Protein AF-A0A7V9JF10-F1 (afdb_monomer_lite)

Sequence (94 aa):
STLYLAQLGQAYALAGKIEQARQVLHQLEQLSQERYVSPYHLAYVYTGLGEQDRAMDCLERAYDERAGSLYGIKGSFLFTPLRPHPGSRRCSGR

Secondary structure (DSSP, 8-state):
-HHHHHHHHHHHHHTT-HHHHHHHHHHHHHHHHHS---HHHHHHHHHHTT-HHHHHHHHHHHHHHHHHHHHHHHHSS-----PPP---------

pLDDT: mean 72.83, std 18.49, range [38.38, 92.56]

Radius of gyration: 22.16 Å; chains: 1; bounding box: 35×21×80 Å

Foldseek 3Di:
DLLVLLVVLLVCLLVVVLVSNVVSLVVLVVVVVVDPDQLQSNLSNCVSNVVNVSSVVSVVVSVVVVVVVVVVVVVPDDDDPPPDDDDPDDDDDD

Structure (mmCIF, N/CA/C/O backbone):
data_AF-A0A7V9JF10-F1
#
_entry.id   AF-A0A7V9JF10-F1
#
loop_
_atom_site.group_PDB
_atom_site.id
_atom_site.type_symbol
_atom_site.label_atom_id
_atom_site.label_alt_id
_atom_site.label_comp_id
_atom_site.label_asym_id
_atom_site.label_entity_id
_atom_site.label_seq_id
_atom_site.pdbx_PDB_ins_code
_atom_site.Cartn_x
_atom_site.Cartn_y
_atom_site.Cartn_z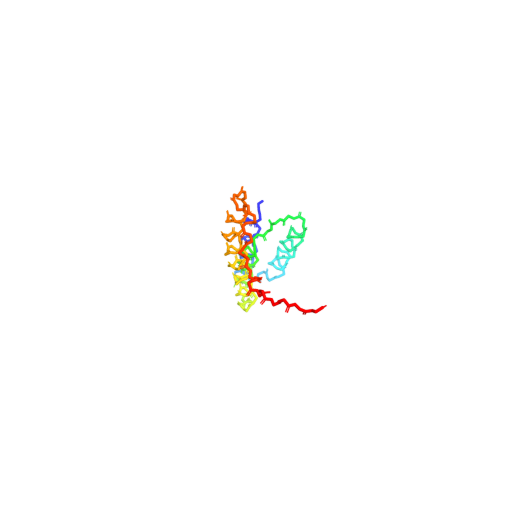
_atom_site.occupancy
_atom_site.B_iso_or_equiv
_atom_site.auth_seq_id
_atom_site.auth_comp_id
_atom_site.auth_asym_id
_atom_site.auth_atom_id
_atom_site.pdbx_PDB_model_num
ATOM 1 N N . SER A 1 1 ? 13.935 3.059 5.425 1.00 65.50 1 SER A N 1
ATOM 2 C CA . SER A 1 1 ? 13.688 1.939 4.494 1.00 65.50 1 SER A CA 1
ATOM 3 C C . SER A 1 1 ? 12.216 1.894 4.131 1.00 65.50 1 SER A C 1
ATOM 5 O O . SER A 1 1 ? 11.391 1.934 5.032 1.00 65.50 1 SER A O 1
ATOM 7 N N . THR A 1 2 ? 11.870 1.842 2.845 1.00 76.94 2 THR A N 1
ATOM 8 C CA . THR A 1 2 ? 10.475 1.849 2.343 1.00 76.94 2 THR A CA 1
ATOM 9 C C . THR A 1 2 ? 9.651 0.651 2.817 1.00 76.94 2 THR A C 1
ATOM 11 O O . THR A 1 2 ? 8.462 0.785 3.074 1.00 76.94 2 THR A O 1
ATOM 14 N N . LEU A 1 3 ? 10.309 -0.482 3.056 1.00 78.88 3 LEU A N 1
ATOM 15 C CA . LEU A 1 3 ? 9.706 -1.692 3.620 1.00 78.88 3 LEU A CA 1
ATOM 16 C C . LEU A 1 3 ? 9.174 -1.478 5.055 1.00 78.88 3 LEU A C 1
ATOM 18 O O . LEU A 1 3 ? 8.085 -1.934 5.383 1.00 78.88 3 LEU A O 1
ATOM 22 N N . TYR A 1 4 ? 9.893 -0.708 5.882 1.00 84.31 4 TYR A N 1
ATOM 23 C CA . TYR A 1 4 ? 9.463 -0.366 7.247 1.00 84.31 4 TYR A CA 1
ATOM 24 C C . TYR A 1 4 ? 8.227 0.543 7.248 1.00 84.31 4 TYR A C 1
ATOM 26 O O . TYR A 1 4 ? 7.309 0.338 8.034 1.00 84.31 4 TYR A O 1
ATOM 34 N N . LEU A 1 5 ? 8.175 1.517 6.330 1.00 85.62 5 LEU A N 1
ATOM 35 C CA . LEU A 1 5 ? 6.992 2.362 6.143 1.00 85.62 5 LEU A CA 1
ATOM 36 C C . LEU A 1 5 ? 5.787 1.520 5.711 1.00 85.62 5 LEU A C 1
ATOM 38 O O . LEU A 1 5 ? 4.726 1.651 6.303 1.00 85.62 5 LEU A O 1
ATOM 42 N N . ALA A 1 6 ? 5.953 0.594 4.765 1.00 85.31 6 ALA A N 1
ATOM 43 C CA . ALA A 1 6 ? 4.868 -0.295 4.346 1.00 85.31 6 ALA A CA 1
ATOM 44 C C . ALA A 1 6 ? 4.317 -1.151 5.500 1.00 85.31 6 ALA A C 1
ATOM 46 O O . ALA A 1 6 ? 3.104 -1.234 5.686 1.00 85.31 6 ALA A O 1
ATOM 47 N N . GLN A 1 7 ? 5.197 -1.735 6.321 1.00 85.75 7 GLN A N 1
ATOM 48 C CA . GLN A 1 7 ? 4.793 -2.500 7.507 1.00 85.75 7 GLN A CA 1
ATOM 49 C C . GLN A 1 7 ? 4.065 -1.630 8.536 1.00 85.75 7 GLN A C 1
ATOM 51 O O . GLN A 1 7 ? 3.067 -2.059 9.113 1.00 85.75 7 GLN A O 1
ATOM 56 N N . LEU A 1 8 ? 4.527 -0.394 8.741 1.00 89.19 8 LEU A N 1
ATOM 57 C CA . LEU A 1 8 ? 3.880 0.559 9.636 1.00 89.19 8 LEU A CA 1
ATOM 58 C C . LEU A 1 8 ? 2.480 0.947 9.128 1.00 89.19 8 LEU A C 1
ATOM 60 O O . LEU A 1 8 ? 1.526 0.953 9.902 1.00 89.19 8 LEU A O 1
ATOM 64 N N . GLY A 1 9 ? 2.340 1.210 7.827 1.00 88.94 9 GLY A N 1
ATOM 65 C CA . GLY A 1 9 ? 1.056 1.509 7.189 1.00 88.94 9 GLY A CA 1
ATOM 66 C C . GLY A 1 9 ? 0.073 0.346 7.299 1.00 88.94 9 GLY A C 1
ATOM 67 O O . GLY A 1 9 ? -1.084 0.554 7.660 1.00 88.94 9 GLY A O 1
ATOM 68 N N . GLN A 1 10 ? 0.545 -0.886 7.086 1.00 85.94 10 GLN A N 1
ATOM 69 C CA . GLN A 1 10 ? -0.257 -2.091 7.292 1.00 85.94 10 GLN A CA 1
ATOM 70 C C . GLN A 1 10 ? -0.695 -2.231 8.756 1.00 85.94 10 GLN A C 1
ATOM 72 O O . GLN A 1 10 ? -1.867 -2.484 9.019 1.00 85.94 10 GLN A O 1
ATOM 77 N N . ALA A 1 11 ? 0.214 -2.034 9.715 1.00 90.31 11 ALA A N 1
ATOM 78 C CA . ALA A 1 11 ? -0.107 -2.112 11.137 1.00 90.31 11 ALA A CA 1
ATOM 79 C C . ALA A 1 11 ? -1.148 -1.059 11.552 1.00 90.31 11 ALA A C 1
ATOM 81 O O . ALA A 1 11 ? -2.068 -1.375 12.306 1.00 90.31 11 ALA A O 1
ATOM 82 N N . TYR A 1 12 ? -1.054 0.170 11.032 1.00 91.81 12 TYR A N 1
ATOM 83 C CA . TYR A 1 12 ? -2.071 1.198 11.264 1.00 91.81 12 TYR A CA 1
ATOM 84 C C . TYR A 1 12 ? -3.423 0.822 10.674 1.00 91.81 12 TYR A C 1
ATOM 86 O O . TYR A 1 12 ? -4.443 1.004 11.338 1.00 91.81 12 TYR A O 1
ATOM 94 N N . ALA A 1 13 ? -3.436 0.262 9.469 1.00 88.44 13 ALA A N 1
ATOM 95 C CA . ALA A 1 13 ? -4.669 -0.143 8.819 1.00 88.44 13 ALA A CA 1
ATOM 96 C C . ALA A 1 13 ? -5.349 -1.305 9.569 1.00 88.44 13 ALA A C 1
ATOM 98 O O . ALA A 1 13 ? -6.538 -1.226 9.871 1.00 88.44 13 ALA A O 1
ATOM 99 N N . LEU A 1 14 ? -4.573 -2.306 10.005 1.00 87.44 14 LEU A N 1
ATOM 100 C CA . LEU A 1 14 ? -5.046 -3.403 10.860 1.00 87.44 14 LEU A CA 1
ATOM 101 C C . LEU A 1 14 ? -5.540 -2.919 12.231 1.00 87.44 14 LEU A C 1
ATOM 103 O O . LEU A 1 14 ? -6.475 -3.486 12.787 1.00 87.44 14 LEU A O 1
ATOM 107 N N . ALA A 1 15 ? -4.943 -1.855 12.769 1.00 90.81 15 ALA A N 1
ATOM 108 C CA . ALA A 1 15 ? -5.378 -1.220 14.011 1.00 90.81 15 ALA A CA 1
ATOM 109 C C . ALA A 1 15 ? -6.614 -0.309 13.840 1.00 90.81 15 ALA A C 1
ATOM 111 O O . ALA A 1 15 ? -6.984 0.389 14.784 1.00 90.81 15 ALA A O 1
ATOM 112 N N . GLY A 1 16 ? -7.224 -0.258 12.647 1.00 89.69 16 GLY A N 1
ATOM 113 C CA . GLY A 1 16 ? -8.367 0.609 12.338 1.00 89.69 16 GLY A CA 1
ATOM 114 C C . GLY A 1 16 ? -8.013 2.096 12.222 1.00 89.69 16 GLY A C 1
ATOM 115 O O . GLY A 1 16 ? -8.898 2.944 12.121 1.00 89.69 16 GLY A O 1
ATOM 116 N N . LYS A 1 17 ? -6.722 2.443 12.219 1.00 92.25 17 LYS A N 1
ATOM 117 C CA . LYS A 1 17 ? -6.224 3.821 12.121 1.00 92.25 17 LYS A CA 1
ATOM 118 C C . LYS A 1 17 ? -6.046 4.218 10.657 1.00 92.25 17 LYS A C 1
ATOM 120 O O . LYS A 1 17 ? -4.935 4.437 10.174 1.00 92.25 17 LYS A O 1
ATOM 125 N N . ILE A 1 18 ? -7.174 4.306 9.957 1.00 90.12 18 ILE A N 1
ATOM 126 C CA . ILE A 1 18 ? -7.253 4.523 8.505 1.00 90.12 18 ILE A CA 1
ATOM 127 C C . ILE A 1 18 ? -6.522 5.799 8.064 1.00 90.12 18 ILE A C 1
ATOM 129 O O . ILE A 1 18 ? -5.796 5.778 7.073 1.00 90.12 18 ILE A O 1
ATOM 133 N N . GLU A 1 19 ? -6.649 6.896 8.816 1.00 90.94 19 GLU A N 1
ATOM 134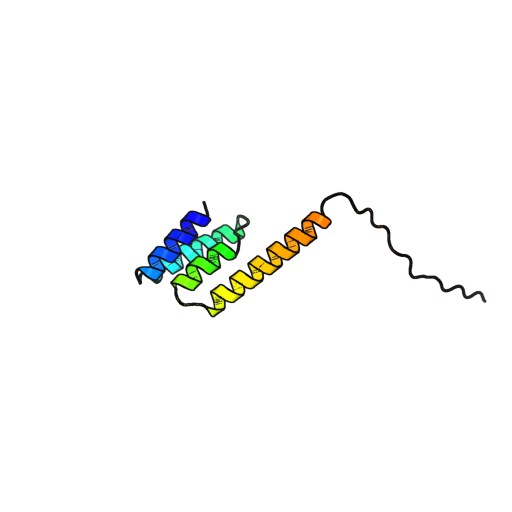 C CA . GLU A 1 19 ? -5.970 8.156 8.479 1.00 90.94 19 GLU A CA 1
ATOM 135 C C . GLU A 1 19 ? -4.443 8.035 8.528 1.00 90.94 19 GLU A C 1
ATOM 137 O O . GLU A 1 19 ? -3.753 8.494 7.620 1.00 90.94 19 GLU A O 1
ATOM 142 N N . GLN A 1 20 ? -3.907 7.352 9.543 1.00 90.69 20 GLN A N 1
ATOM 143 C CA . GLN A 1 20 ? -2.462 7.150 9.679 1.00 90.69 20 GLN A CA 1
ATOM 144 C C . GLN A 1 20 ? -1.925 6.216 8.593 1.00 90.69 20 GLN A C 1
ATOM 146 O O . GLN A 1 20 ? -0.865 6.468 8.024 1.00 90.69 20 GLN A O 1
ATOM 151 N N . ALA A 1 21 ? -2.680 5.171 8.250 1.00 90.56 21 ALA A N 1
ATOM 152 C CA . ALA A 1 21 ? -2.348 4.303 7.128 1.00 90.56 21 ALA A CA 1
ATOM 153 C C . ALA A 1 21 ? -2.325 5.072 5.794 1.00 90.56 21 ALA A C 1
ATOM 155 O O . ALA A 1 21 ? -1.394 4.897 5.010 1.00 90.56 21 ALA A O 1
ATOM 156 N N . ARG A 1 22 ? -3.278 5.987 5.564 1.00 90.25 22 ARG A N 1
ATOM 157 C CA . ARG A 1 22 ? -3.286 6.862 4.378 1.00 90.25 22 ARG A CA 1
ATOM 158 C C . ARG A 1 22 ? -2.136 7.867 4.359 1.00 90.25 22 ARG A C 1
ATOM 160 O O . ARG A 1 22 ? -1.581 8.104 3.292 1.00 90.25 22 ARG A O 1
ATOM 167 N N . GLN A 1 23 ? -1.734 8.419 5.504 1.00 92.56 23 GLN A N 1
ATOM 168 C CA . GLN A 1 23 ? -0.545 9.279 5.574 1.00 92.56 23 GLN A CA 1
ATOM 169 C C . GLN A 1 23 ? 0.724 8.525 5.172 1.00 92.56 23 GLN A C 1
ATOM 171 O O . GLN A 1 23 ? 1.524 9.032 4.388 1.00 92.56 23 GLN A O 1
ATOM 176 N N . VAL A 1 24 ? 0.888 7.299 5.670 1.00 91.00 24 VAL A N 1
ATOM 177 C CA . VAL A 1 24 ? 2.017 6.442 5.293 1.00 91.00 24 VAL A CA 1
ATOM 178 C C . VAL A 1 24 ? 1.975 6.102 3.804 1.00 91.00 24 VAL A C 1
ATOM 180 O O . VAL A 1 24 ? 3.014 6.099 3.145 1.00 91.00 24 VAL A O 1
ATOM 183 N N . LEU A 1 25 ? 0.782 5.857 3.259 1.00 88.19 25 LEU A N 1
ATOM 184 C CA . LEU A 1 25 ? 0.593 5.610 1.835 1.00 88.19 25 LEU A CA 1
ATOM 185 C C . LEU A 1 25 ? 1.027 6.821 1.001 1.00 88.19 25 LEU A C 1
ATOM 187 O O . LEU A 1 25 ? 1.836 6.668 0.091 1.00 88.19 25 LEU A O 1
ATOM 191 N N . HIS A 1 26 ? 0.604 8.025 1.388 1.00 89.31 26 HIS A N 1
ATOM 192 C CA . HIS A 1 26 ? 1.022 9.259 0.728 1.00 89.31 26 HIS A CA 1
ATOM 193 C C . HIS A 1 26 ? 2.542 9.459 0.788 1.00 89.31 26 HIS A C 1
ATOM 195 O O . HIS A 1 26 ? 3.164 9.799 -0.215 1.00 89.31 26 HIS A O 1
ATOM 201 N N . GLN A 1 27 ? 3.177 9.177 1.933 1.00 89.38 27 GLN A N 1
ATOM 202 C CA . GLN A 1 27 ? 4.639 9.217 2.034 1.00 89.38 27 GLN A CA 1
ATOM 203 C C . GLN A 1 27 ? 5.315 8.215 1.092 1.00 89.38 27 GLN A C 1
ATOM 205 O O . GLN A 1 27 ? 6.338 8.540 0.494 1.00 89.38 27 GLN A O 1
ATOM 210 N N . LEU A 1 28 ? 4.774 7.002 0.950 1.00 86.25 28 LEU A N 1
ATOM 211 C CA . LEU A 1 28 ? 5.303 6.006 0.015 1.00 86.25 28 LEU A CA 1
ATOM 212 C C . LEU A 1 28 ? 5.144 6.452 -1.444 1.00 86.25 28 LEU A C 1
ATOM 214 O O . LEU A 1 28 ? 6.067 6.244 -2.229 1.00 86.25 28 LEU A O 1
ATOM 218 N N . GLU A 1 29 ? 4.033 7.099 -1.796 1.00 84.81 29 GLU A N 1
ATOM 219 C CA . GLU A 1 29 ? 3.817 7.673 -3.129 1.00 84.81 29 GLU A CA 1
ATOM 220 C C . GLU A 1 29 ? 4.779 8.829 -3.423 1.00 84.81 29 GLU A C 1
ATOM 222 O O . GLU A 1 29 ? 5.387 8.859 -4.492 1.00 84.81 29 GLU A O 1
ATOM 227 N N . GLN A 1 30 ? 4.985 9.746 -2.472 1.00 88.06 30 GLN A N 1
ATOM 228 C CA . GLN A 1 30 ? 5.963 10.829 -2.626 1.00 88.06 30 GLN A CA 1
ATOM 229 C C . GLN A 1 30 ? 7.380 10.278 -2.785 1.00 88.06 30 GLN A C 1
ATOM 231 O O . GLN A 1 30 ? 8.110 10.675 -3.693 1.00 88.06 30 GLN A O 1
ATOM 236 N N . LEU A 1 31 ? 7.748 9.294 -1.960 1.00 84.69 31 LEU A N 1
ATOM 237 C CA . LEU A 1 31 ? 9.030 8.612 -2.096 1.00 84.69 31 LEU A CA 1
ATOM 238 C C . LEU A 1 31 ? 9.149 7.910 -3.449 1.00 84.69 31 LEU A C 1
ATOM 240 O O . LEU A 1 31 ? 10.241 7.907 -4.001 1.00 84.69 31 LEU A O 1
ATOM 244 N N . SER A 1 32 ? 8.062 7.367 -4.004 1.00 80.44 32 SER A N 1
ATOM 245 C CA . SER A 1 32 ? 8.055 6.758 -5.340 1.00 80.44 32 SER A CA 1
ATOM 246 C C . SER A 1 32 ? 8.364 7.746 -6.466 1.00 80.44 32 SER A C 1
ATOM 248 O O . SER A 1 32 ? 8.784 7.309 -7.536 1.00 80.44 32 SER A O 1
ATOM 250 N N . GLN A 1 33 ? 8.156 9.050 -6.257 1.00 79.69 33 GLN A N 1
ATOM 251 C CA . GLN A 1 33 ? 8.542 10.077 -7.229 1.00 79.69 33 GLN A CA 1
ATOM 252 C C . GLN A 1 33 ? 10.028 10.436 -7.135 1.00 79.69 33 GLN A C 1
ATOM 254 O O . GLN A 1 33 ? 10.652 10.739 -8.148 1.00 79.69 33 GLN A O 1
ATOM 259 N N . GLU A 1 34 ? 10.608 10.390 -5.935 1.00 80.31 34 GLU A N 1
ATOM 260 C CA . GLU A 1 34 ? 12.022 10.718 -5.717 1.00 80.31 34 GLU A CA 1
ATOM 261 C C . GLU A 1 34 ? 12.964 9.528 -5.942 1.00 80.31 34 GLU A C 1
ATOM 263 O O . GLU A 1 34 ? 14.119 9.696 -6.331 1.00 80.31 34 GLU A O 1
ATOM 268 N N . ARG A 1 35 ? 12.503 8.310 -5.650 1.00 77.69 35 ARG A N 1
ATOM 269 C CA . ARG A 1 35 ? 13.285 7.076 -5.748 1.00 77.69 35 ARG A CA 1
ATOM 270 C C . ARG A 1 35 ? 12.396 5.916 -6.165 1.00 77.69 35 ARG A C 1
ATOM 272 O O . ARG A 1 35 ? 11.209 5.896 -5.869 1.00 77.69 35 ARG A O 1
ATOM 279 N N . TYR A 1 36 ? 12.988 4.896 -6.776 1.00 72.88 36 TYR A N 1
ATOM 280 C CA . TYR A 1 36 ? 12.245 3.679 -7.081 1.00 72.88 36 TYR A CA 1
ATOM 281 C C . TYR A 1 36 ? 11.718 3.037 -5.788 1.00 72.88 36 TYR A C 1
ATOM 283 O O . TYR A 1 36 ? 12.490 2.623 -4.914 1.00 72.88 36 TYR A O 1
ATOM 291 N N . VAL A 1 37 ? 10.394 2.962 -5.663 1.00 75.62 37 VAL A N 1
ATOM 292 C CA . VAL A 1 37 ? 9.700 2.244 -4.595 1.00 75.62 37 VAL A CA 1
ATOM 293 C C . VAL A 1 37 ? 8.914 1.130 -5.252 1.00 75.62 37 VAL A C 1
ATOM 295 O O . VAL A 1 37 ? 8.062 1.385 -6.093 1.00 75.62 37 VAL A O 1
ATOM 298 N N . SER A 1 38 ? 9.202 -0.113 -4.863 1.00 77.75 38 SER A N 1
ATOM 299 C CA . SER A 1 38 ? 8.469 -1.250 -5.412 1.00 77.75 38 SER A CA 1
ATOM 300 C C . SER A 1 38 ? 6.965 -1.081 -5.140 1.00 77.75 38 SER A C 1
ATOM 302 O O . SER A 1 38 ? 6.600 -0.886 -3.972 1.00 77.75 38 SER A O 1
ATOM 304 N N . PRO A 1 39 ? 6.092 -1.215 -6.157 1.00 79.44 39 PRO A N 1
ATOM 305 C CA . PRO A 1 39 ? 4.641 -1.099 -5.981 1.00 79.44 39 PRO A CA 1
ATOM 306 C C . PRO A 1 39 ? 4.086 -2.149 -5.003 1.00 79.44 39 PRO A C 1
ATOM 308 O O . PRO A 1 39 ? 3.039 -1.958 -4.390 1.00 79.44 39 PRO A O 1
ATOM 311 N N . TYR A 1 40 ? 4.854 -3.216 -4.759 1.00 81.12 40 TYR A N 1
ATOM 312 C CA . TYR A 1 40 ? 4.603 -4.214 -3.722 1.00 81.12 40 TYR A CA 1
ATOM 313 C C . TYR A 1 40 ? 4.448 -3.609 -2.313 1.00 81.12 40 TYR A C 1
ATOM 315 O O . TYR A 1 40 ? 3.642 -4.079 -1.511 1.00 81.12 40 TYR A O 1
ATOM 323 N N . HIS A 1 41 ? 5.190 -2.543 -2.000 1.00 83.38 41 HIS A N 1
ATOM 324 C CA . HIS A 1 41 ? 5.083 -1.852 -0.714 1.00 83.38 41 HIS A CA 1
ATOM 325 C C . HIS A 1 41 ? 3.762 -1.087 -0.567 1.00 83.38 41 HIS A C 1
ATOM 327 O O . HIS A 1 41 ? 3.207 -1.044 0.528 1.00 83.38 41 HIS A O 1
ATOM 333 N N . LEU A 1 42 ? 3.246 -0.515 -1.660 1.00 83.50 42 LEU A N 1
ATOM 334 C CA . LEU A 1 42 ? 1.947 0.164 -1.682 1.00 83.50 42 LEU A CA 1
ATOM 335 C C . LEU A 1 42 ? 0.810 -0.851 -1.541 1.00 83.50 42 LEU A C 1
ATOM 337 O O . LEU A 1 42 ? -0.094 -0.645 -0.731 1.00 83.50 42 LEU A O 1
ATOM 341 N N . ALA A 1 43 ? 0.909 -1.984 -2.247 1.00 86.19 43 ALA A N 1
ATOM 342 C CA . ALA A 1 43 ? -0.057 -3.074 -2.143 1.00 86.19 43 ALA A CA 1
ATOM 343 C C . ALA A 1 43 ? -0.254 -3.529 -0.690 1.00 86.19 43 ALA A C 1
ATOM 345 O O . ALA A 1 43 ? -1.384 -3.668 -0.241 1.00 86.19 43 ALA A O 1
ATOM 346 N N . TYR A 1 44 ? 0.831 -3.670 0.079 1.00 83.81 44 TYR A N 1
ATOM 347 C CA . TYR A 1 44 ? 0.775 -4.064 1.492 1.00 83.81 44 TYR A CA 1
ATOM 348 C C . TYR A 1 44 ? -0.108 -3.153 2.358 1.00 83.81 44 TYR A C 1
ATOM 350 O O . TYR A 1 44 ? -0.848 -3.638 3.219 1.00 83.81 44 TYR A O 1
ATOM 358 N N . VAL A 1 45 ? -0.042 -1.839 2.130 1.00 87.00 45 VAL A N 1
ATOM 359 C CA . VAL A 1 45 ? -0.839 -0.856 2.875 1.00 87.00 45 VAL A CA 1
ATOM 360 C C . VAL A 1 45 ? -2.294 -0.881 2.402 1.00 87.00 45 VAL A C 1
ATOM 362 O O . VAL A 1 45 ? -3.197 -0.902 3.238 1.00 87.00 45 VAL A O 1
ATOM 365 N N . TYR A 1 46 ? -2.532 -0.970 1.087 1.00 86.88 46 TYR A N 1
ATOM 366 C CA . TYR A 1 46 ? -3.880 -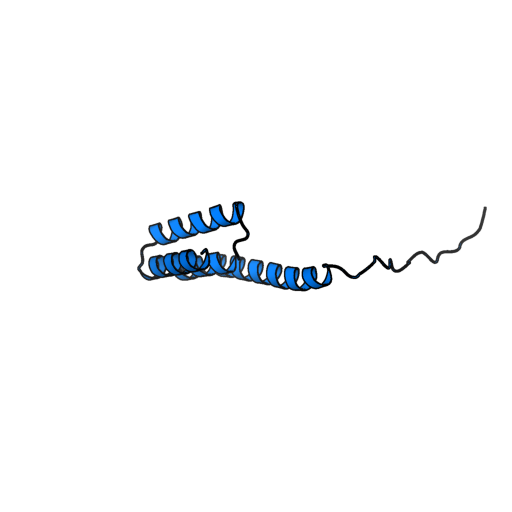1.091 0.519 1.00 86.88 46 TYR A CA 1
ATOM 367 C C . TYR A 1 46 ? -4.619 -2.348 1.001 1.00 86.88 46 TYR A C 1
ATOM 369 O O . TYR A 1 46 ? -5.799 -2.267 1.341 1.00 86.88 46 TYR A O 1
ATOM 377 N N . THR A 1 47 ? -3.927 -3.485 1.129 1.00 86.19 47 THR A N 1
ATOM 378 C CA . THR A 1 47 ? -4.516 -4.718 1.675 1.00 86.19 47 THR A CA 1
ATOM 379 C C . THR A 1 47 ? -4.962 -4.531 3.123 1.00 86.19 47 THR A C 1
ATOM 381 O O . THR A 1 47 ? -6.039 -4.986 3.500 1.00 86.19 47 THR A O 1
ATOM 384 N N . GLY A 1 48 ? -4.162 -3.831 3.935 1.00 85.00 48 GLY A N 1
ATOM 385 C CA . GLY A 1 48 ? -4.531 -3.509 5.314 1.00 85.00 48 GLY A CA 1
ATOM 386 C C . GLY A 1 48 ? -5.724 -2.552 5.405 1.00 85.00 48 GLY A C 1
ATOM 387 O O . GLY A 1 48 ? -6.509 -2.647 6.343 1.00 85.00 48 GLY A O 1
ATOM 388 N N . LEU A 1 49 ? -5.871 -1.647 4.432 1.00 84.88 49 LEU A N 1
ATOM 389 C CA . LEU A 1 49 ? -6.982 -0.693 4.330 1.00 84.88 49 LEU A CA 1
ATOM 390 C C . LEU A 1 49 ? -8.288 -1.327 3.819 1.00 84.88 49 LEU A C 1
ATOM 392 O O . LEU A 1 49 ? -9.325 -0.668 3.826 1.00 84.88 49 LEU A O 1
ATOM 396 N N . GLY A 1 50 ? -8.248 -2.585 3.367 1.00 85.06 50 GLY A N 1
ATOM 397 C CA . GLY A 1 50 ? -9.382 -3.264 2.735 1.00 85.06 50 GLY A CA 1
ATOM 398 C C . GLY A 1 50 ? -9.615 -2.863 1.273 1.00 85.06 50 GLY A C 1
ATOM 399 O O . GLY A 1 50 ? -10.573 -3.325 0.660 1.00 85.06 50 GLY A O 1
ATOM 400 N N . GLU A 1 51 ? -8.734 -2.051 0.683 1.00 88.56 51 GLU A N 1
ATOM 401 C CA . GLU A 1 51 ? -8.791 -1.635 -0.725 1.00 88.56 51 GLU A CA 1
ATOM 402 C C . GLU A 1 51 ? -8.139 -2.699 -1.624 1.00 88.56 51 GLU A C 1
ATOM 404 O O . GLU A 1 51 ? -7.107 -2.472 -2.257 1.00 88.56 51 GLU A O 1
ATOM 409 N N . GLN A 1 52 ? -8.738 -3.892 -1.659 1.00 84.50 52 GLN A N 1
ATOM 410 C CA . GLN A 1 52 ? -8.193 -5.059 -2.365 1.00 84.50 52 GLN A CA 1
ATOM 411 C C . GLN A 1 52 ? -8.001 -4.825 -3.869 1.00 84.50 52 GLN A C 1
ATOM 413 O O . GLN A 1 52 ? -7.005 -5.277 -4.424 1.00 84.50 52 GLN A O 1
ATOM 418 N N . ASP A 1 53 ? -8.906 -4.078 -4.502 1.00 86.75 53 ASP A N 1
ATOM 419 C CA . ASP A 1 53 ? -8.843 -3.742 -5.930 1.00 86.75 53 ASP A CA 1
ATOM 420 C C . ASP A 1 53 ? -7.545 -2.986 -6.267 1.00 86.75 53 ASP A C 1
ATOM 422 O O . ASP A 1 53 ? -6.777 -3.367 -7.147 1.00 86.75 53 ASP A O 1
ATOM 426 N N . ARG A 1 54 ? -7.219 -1.970 -5.455 1.00 84.88 54 ARG A N 1
ATOM 427 C CA . ARG A 1 54 ? -5.984 -1.183 -5.595 1.00 84.88 54 ARG A CA 1
ATOM 428 C C . ARG A 1 54 ? -4.738 -1.965 -5.207 1.00 84.88 54 ARG A C 1
ATOM 430 O O . ARG A 1 54 ? -3.677 -1.756 -5.793 1.00 84.88 54 ARG A O 1
ATOM 437 N N . ALA A 1 55 ? -4.851 -2.854 -4.222 1.00 86.44 55 ALA A N 1
ATOM 438 C CA . ALA A 1 55 ? -3.757 -3.744 -3.861 1.00 86.44 55 ALA A CA 1
ATOM 439 C C . ALA A 1 55 ? -3.405 -4.686 -5.024 1.00 86.44 55 ALA A C 1
ATOM 441 O O . ALA A 1 55 ? -2.222 -4.865 -5.310 1.00 86.44 55 ALA A O 1
ATOM 442 N N . MET A 1 56 ? -4.412 -5.234 -5.712 1.00 82.88 56 MET A N 1
ATOM 443 C CA . MET A 1 56 ? -4.236 -6.090 -6.888 1.00 82.88 56 MET A CA 1
ATOM 444 C C . MET A 1 56 ? -3.614 -5.322 -8.057 1.00 82.88 56 MET A C 1
ATOM 446 O O . MET A 1 56 ? -2.601 -5.782 -8.572 1.00 82.88 56 MET A O 1
ATOM 450 N N . ASP A 1 57 ? -4.100 -4.117 -8.382 1.00 86.94 57 ASP A N 1
ATOM 451 C CA . ASP A 1 57 ? -3.480 -3.261 -9.413 1.00 86.94 57 ASP A CA 1
ATOM 452 C C . ASP A 1 57 ? -1.994 -2.994 -9.111 1.00 86.94 57 ASP A C 1
ATOM 454 O O . ASP A 1 57 ? -1.119 -3.167 -9.963 1.00 86.94 57 ASP A O 1
ATOM 458 N N . CYS A 1 58 ? -1.670 -2.664 -7.856 1.00 85.56 58 CYS A N 1
ATOM 459 C CA . CYS A 1 58 ? -0.283 -2.468 -7.437 1.00 85.56 58 CYS A CA 1
ATOM 460 C C . CYS A 1 58 ? 0.554 -3.753 -7.565 1.00 85.56 58 CYS A C 1
ATOM 462 O O . CYS A 1 58 ? 1.725 -3.686 -7.941 1.00 85.56 58 CYS A O 1
ATOM 464 N N . LEU A 1 59 ? -0.011 -4.924 -7.262 1.00 82.44 59 LEU A N 1
ATOM 465 C CA . LEU A 1 59 ? 0.681 -6.207 -7.410 1.00 82.44 59 LEU A CA 1
ATOM 466 C C . LEU A 1 59 ? 0.899 -6.577 -8.876 1.00 82.44 59 LEU A C 1
ATOM 468 O O . LEU A 1 59 ? 1.993 -7.030 -9.210 1.00 82.44 59 LEU A O 1
ATOM 472 N N . GLU A 1 60 ? -0.085 -6.352 -9.744 1.00 83.38 60 GLU A N 1
ATOM 473 C CA . GLU A 1 60 ? 0.043 -6.567 -11.187 1.00 83.38 60 GLU A CA 1
ATOM 474 C C . GLU A 1 60 ? 1.118 -5.659 -11.777 1.00 83.38 60 GLU A C 1
ATOM 476 O O . GLU A 1 60 ? 2.000 -6.136 -12.487 1.00 83.38 60 GLU A O 1
ATOM 481 N N . ARG A 1 61 ? 1.143 -4.379 -11.393 1.00 80.94 61 ARG A N 1
ATOM 482 C CA . ARG A 1 61 ? 2.197 -3.444 -11.807 1.00 80.94 61 ARG A CA 1
ATOM 483 C C . ARG A 1 61 ? 3.575 -3.859 -11.303 1.00 80.94 61 ARG A C 1
ATOM 485 O O . ARG A 1 61 ? 4.534 -3.823 -12.065 1.00 80.94 61 ARG A O 1
ATOM 492 N N . ALA A 1 62 ? 3.692 -4.296 -10.047 1.00 79.88 62 ALA A N 1
ATOM 493 C CA . ALA A 1 62 ? 4.955 -4.820 -9.521 1.00 79.88 62 ALA A CA 1
ATOM 494 C C . ALA A 1 62 ? 5.393 -6.103 -10.245 1.00 79.88 62 ALA A C 1
ATOM 496 O O . ALA A 1 62 ? 6.589 -6.334 -10.425 1.00 79.88 62 ALA A O 1
ATOM 497 N N . TYR A 1 63 ? 4.439 -6.950 -10.636 1.00 74.62 63 TYR A N 1
ATOM 498 C CA . TYR A 1 63 ? 4.699 -8.169 -11.388 1.00 74.62 63 TYR A CA 1
ATOM 499 C C . TYR A 1 63 ? 5.167 -7.853 -12.810 1.00 74.62 63 TYR A C 1
ATOM 501 O O . TYR A 1 63 ? 6.177 -8.408 -13.236 1.00 74.62 63 TYR A O 1
ATOM 509 N N . ASP A 1 64 ? 4.505 -6.921 -13.497 1.00 78.19 64 ASP A N 1
ATOM 510 C CA . ASP A 1 64 ? 4.883 -6.454 -14.831 1.00 78.19 64 ASP A CA 1
ATOM 511 C C . ASP A 1 64 ? 6.248 -5.753 -14.813 1.00 78.19 64 ASP A C 1
ATOM 513 O O . ASP A 1 64 ? 7.113 -6.083 -15.614 1.00 78.19 64 ASP A O 1
ATOM 517 N N . GLU A 1 65 ? 6.532 -4.904 -13.820 1.00 70.81 65 GLU A N 1
ATOM 518 C CA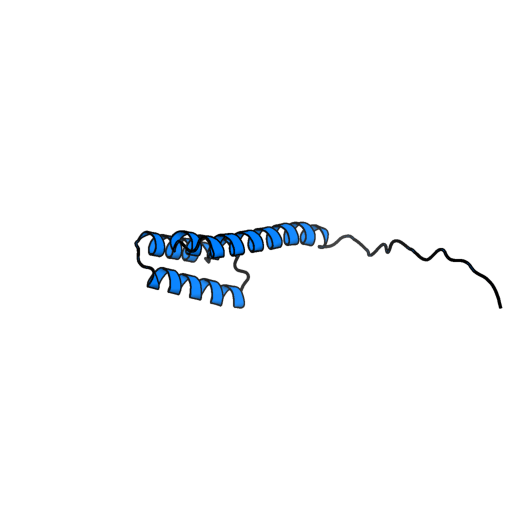 . GLU A 1 65 ? 7.859 -4.296 -13.649 1.00 70.81 65 GLU A CA 1
ATOM 519 C C . GLU A 1 65 ? 8.947 -5.325 -13.331 1.00 70.81 65 GLU A C 1
ATOM 521 O O . GLU A 1 65 ? 10.090 -5.186 -13.772 1.00 70.81 65 GLU A O 1
ATOM 526 N N . ARG A 1 66 ? 8.632 -6.369 -12.558 1.00 66.12 66 ARG A N 1
ATOM 527 C CA . ARG A 1 66 ? 9.587 -7.435 -12.233 1.00 66.12 66 ARG A CA 1
ATOM 528 C C . ARG A 1 66 ? 9.820 -8.356 -13.428 1.00 66.12 66 ARG A C 1
ATOM 530 O O . ARG A 1 66 ? 10.963 -8.746 -13.665 1.00 66.12 66 ARG A O 1
ATOM 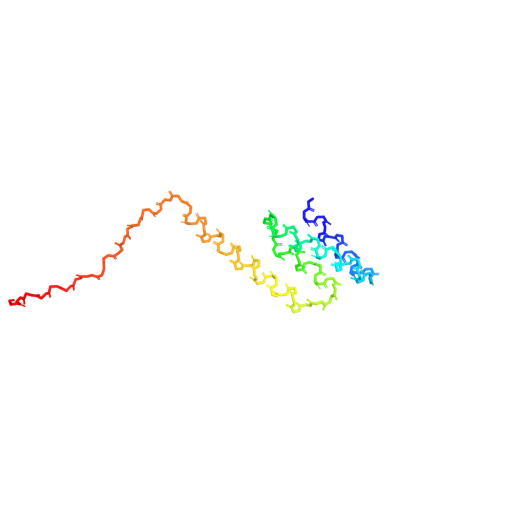537 N N . ALA A 1 67 ? 8.780 -8.663 -14.198 1.00 57.97 67 ALA A N 1
ATOM 538 C CA . ALA A 1 67 ? 8.870 -9.375 -15.467 1.00 57.97 67 ALA A CA 1
ATOM 539 C C . ALA A 1 67 ? 9.626 -8.539 -16.513 1.00 57.97 67 ALA A C 1
ATOM 541 O O . ALA A 1 67 ? 10.519 -9.051 -17.183 1.00 57.97 67 ALA A O 1
ATOM 542 N N . GLY A 1 68 ? 9.357 -7.238 -16.573 1.00 54.03 68 GLY A N 1
ATOM 543 C CA . GLY A 1 68 ? 10.030 -6.238 -17.391 1.00 54.03 68 GLY A CA 1
ATOM 544 C C .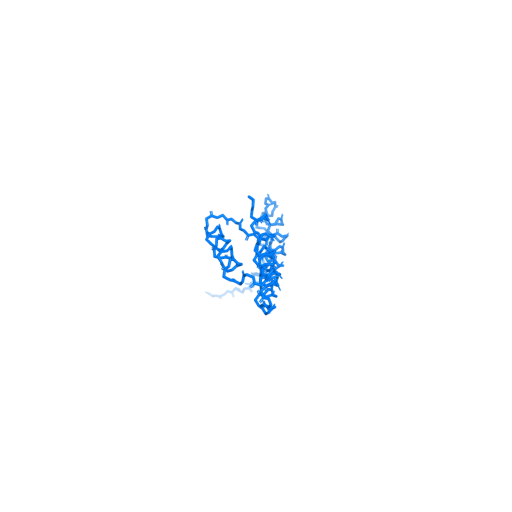 GLY A 1 68 ? 11.485 -6.020 -16.987 1.00 54.03 68 GLY A C 1
ATOM 545 O O . GLY A 1 68 ? 12.330 -5.896 -17.860 1.00 54.03 68 GLY A O 1
ATOM 546 N N . SER A 1 69 ? 11.825 -6.076 -15.695 1.00 51.00 69 SER A N 1
ATOM 547 C CA . SER A 1 69 ? 13.212 -6.084 -15.201 1.00 51.00 69 SER A CA 1
ATOM 548 C C . SER A 1 69 ? 13.924 -7.396 -15.519 1.00 51.00 69 SER A C 1
ATOM 550 O O . SER A 1 69 ? 15.093 -7.380 -15.886 1.00 51.00 69 SER A O 1
ATOM 552 N N . LEU A 1 70 ? 13.236 -8.540 -15.456 1.00 47.81 70 LEU A N 1
ATOM 553 C CA . LEU A 1 70 ? 13.770 -9.820 -15.941 1.00 47.81 70 LEU A CA 1
ATOM 554 C C . LEU A 1 70 ? 14.001 -9.797 -17.466 1.00 47.81 70 LEU A C 1
ATOM 556 O O . LEU A 1 70 ? 15.002 -10.335 -17.940 1.00 47.81 70 LEU A O 1
ATOM 560 N N . TYR A 1 71 ? 13.144 -9.113 -18.230 1.00 46.25 71 TYR A N 1
ATOM 561 C CA . TYR A 1 71 ? 13.359 -8.819 -19.653 1.00 46.25 71 TYR A CA 1
ATOM 562 C C . TYR A 1 71 ? 14.469 -7.772 -19.879 1.00 46.25 71 TYR A C 1
ATOM 564 O O . TYR A 1 71 ? 15.273 -7.905 -20.800 1.00 46.25 71 TYR A O 1
ATOM 572 N N . GLY A 1 72 ? 14.578 -6.772 -19.007 1.00 43.22 72 GLY A N 1
ATOM 573 C CA . GLY A 1 72 ? 15.555 -5.681 -19.044 1.00 43.22 72 GLY A CA 1
ATOM 574 C C . GLY A 1 72 ? 16.969 -6.111 -18.653 1.00 43.22 72 GLY A C 1
ATOM 575 O O . GLY A 1 72 ? 17.944 -5.534 -19.133 1.00 43.22 72 GLY A O 1
ATOM 576 N N . ILE A 1 73 ? 17.109 -7.198 -17.887 1.00 42.12 73 ILE A N 1
ATOM 577 C CA . ILE A 1 73 ? 18.399 -7.849 -17.607 1.00 42.12 73 ILE A CA 1
ATOM 578 C C . ILE A 1 73 ? 18.832 -8.767 -18.769 1.00 42.12 73 ILE A C 1
ATOM 580 O O . ILE A 1 73 ? 20.021 -9.031 -18.917 1.00 42.12 73 ILE A O 1
ATOM 584 N N . LYS A 1 74 ? 17.929 -9.158 -19.685 1.00 38.38 74 LYS A N 1
ATOM 585 C CA . LYS A 1 74 ? 18.330 -9.614 -21.036 1.00 38.38 74 LYS A CA 1
ATOM 586 C C . LYS A 1 74 ? 18.675 -8.455 -21.984 1.00 38.38 74 LYS A C 1
ATOM 588 O O . LYS A 1 74 ? 19.336 -8.683 -22.993 1.00 38.38 74 LYS A O 1
ATOM 593 N N . GLY A 1 75 ? 18.251 -7.231 -21.665 1.00 43.69 75 GLY A N 1
ATOM 594 C CA . GLY A 1 75 ? 18.575 -6.008 -22.412 1.00 43.69 75 GLY A CA 1
ATOM 595 C C . GLY A 1 75 ? 19.839 -5.285 -21.935 1.00 43.69 75 GLY A C 1
ATOM 596 O O . GLY A 1 75 ? 20.335 -4.395 -22.620 1.00 43.69 75 GLY A O 1
ATOM 597 N N . SER A 1 76 ? 20.388 -5.671 -20.784 1.00 39.00 76 SER A N 1
ATOM 598 C CA . SER A 1 76 ? 21.634 -5.122 -20.262 1.00 39.00 76 SER A CA 1
ATOM 599 C C . SER A 1 76 ? 22.827 -5.917 -20.812 1.00 39.00 76 SER A C 1
ATOM 601 O O . SER A 1 76 ? 23.139 -7.003 -20.337 1.00 39.00 76 SER A O 1
ATOM 603 N N . PHE A 1 77 ? 23.498 -5.325 -21.804 1.00 45.41 77 PHE A N 1
ATOM 604 C CA . PHE A 1 77 ? 24.923 -5.482 -22.153 1.00 45.41 77 PHE A CA 1
ATOM 605 C C . PHE A 1 77 ? 25.440 -6.394 -23.285 1.00 45.41 77 PHE A C 1
ATOM 607 O O . PHE A 1 77 ? 26.601 -6.192 -23.634 1.00 45.41 77 PHE A O 1
ATOM 614 N N . LEU A 1 78 ? 24.699 -7.310 -23.932 1.00 43.31 78 LEU A N 1
ATOM 615 C CA . LEU A 1 78 ? 25.363 -8.211 -24.916 1.00 43.31 78 LEU A CA 1
ATOM 616 C C . LEU A 1 78 ? 24.651 -8.548 -26.232 1.00 43.31 78 LEU A C 1
ATOM 618 O O . LEU A 1 78 ? 25.215 -9.297 -27.026 1.00 43.31 78 LEU A O 1
ATOM 622 N N . PHE A 1 79 ? 23.487 -7.980 -26.541 1.00 39.94 79 PHE A N 1
ATOM 623 C CA . PHE A 1 79 ? 22.912 -8.151 -27.878 1.00 39.94 79 PHE A CA 1
ATOM 624 C C . PHE A 1 79 ? 23.090 -6.887 -28.708 1.00 39.94 79 PHE A C 1
ATOM 626 O O . PHE A 1 79 ? 22.244 -5.998 -28.764 1.00 39.94 79 PHE A O 1
ATOM 633 N N . THR A 1 80 ? 24.241 -6.853 -29.383 1.00 41.94 80 THR A N 1
ATOM 634 C CA . THR A 1 80 ? 24.403 -6.270 -30.715 1.00 41.94 80 THR A CA 1
ATOM 635 C C . THR A 1 80 ? 23.079 -6.351 -31.482 1.00 41.94 80 THR A C 1
ATOM 637 O O . THR A 1 80 ? 22.481 -7.432 -31.517 1.00 41.94 80 THR A O 1
ATOM 640 N N . PRO A 1 81 ? 22.608 -5.273 -32.131 1.00 44.03 81 PRO A N 1
ATOM 641 C CA . PRO A 1 81 ? 21.449 -5.364 -32.997 1.00 44.03 81 PRO A CA 1
ATOM 642 C C . PRO A 1 81 ? 21.843 -6.162 -34.245 1.00 44.03 81 PRO A C 1
ATOM 644 O O . PRO A 1 81 ? 22.155 -5.597 -35.291 1.00 44.03 81 PRO A O 1
ATOM 647 N N . LEU A 1 82 ? 21.820 -7.492 -34.159 1.00 46.41 82 LEU A N 1
ATOM 648 C CA . LEU A 1 82 ? 21.652 -8.324 -35.338 1.00 46.41 82 LEU A CA 1
ATOM 649 C C . LEU A 1 82 ? 20.213 -8.114 -35.787 1.00 46.41 82 LEU A C 1
ATOM 651 O O . LEU A 1 82 ? 19.306 -8.836 -35.383 1.00 46.41 82 LEU A O 1
ATOM 655 N N . ARG A 1 83 ? 20.009 -7.062 -36.590 1.00 53.72 83 ARG A N 1
ATOM 656 C CA . ARG A 1 83 ? 18.798 -6.910 -37.391 1.00 53.72 83 ARG A CA 1
ATOM 657 C C . ARG A 1 83 ? 18.623 -8.205 -38.186 1.00 53.72 83 ARG A C 1
ATOM 659 O O . ARG A 1 83 ? 19.466 -8.486 -39.039 1.00 53.72 83 ARG A O 1
ATOM 666 N N . PRO A 1 84 ? 17.545 -8.974 -37.977 1.00 43.88 84 PRO A N 1
ATOM 667 C CA . PRO A 1 84 ? 17.111 -9.903 -39.000 1.00 43.88 84 PRO A CA 1
ATOM 668 C C . PRO A 1 84 ? 16.728 -9.063 -40.220 1.00 43.88 84 PRO A C 1
ATOM 670 O O . PRO A 1 84 ? 15.927 -8.140 -40.111 1.00 43.88 84 PRO A O 1
ATOM 673 N N . HIS A 1 85 ? 17.352 -9.335 -41.363 1.00 51.00 85 HIS A N 1
ATOM 674 C CA . HIS A 1 85 ? 16.961 -8.770 -42.649 1.00 51.00 85 HIS A CA 1
ATOM 675 C C . HIS A 1 85 ? 15.572 -9.302 -43.047 1.00 51.00 85 HIS A C 1
ATOM 677 O O . HIS A 1 85 ? 15.416 -10.519 -43.143 1.00 51.00 85 HIS A O 1
ATOM 683 N N . PRO A 1 86 ? 14.602 -8.441 -43.412 1.00 45.12 86 PRO A N 1
ATOM 684 C CA . PRO A 1 86 ? 13.477 -8.848 -44.239 1.00 45.12 86 PRO A CA 1
ATOM 685 C C . PRO A 1 86 ? 13.351 -7.846 -45.391 1.00 45.12 86 PRO A C 1
ATOM 687 O O . PRO A 1 86 ? 12.628 -6.856 -45.325 1.00 45.12 86 PRO A O 1
ATOM 690 N N . GLY A 1 87 ? 14.136 -8.080 -46.440 1.00 51.12 87 GLY A N 1
ATOM 691 C CA . GLY A 1 87 ? 14.177 -7.234 -47.632 1.00 51.12 87 GLY A CA 1
ATOM 692 C C . GLY A 1 87 ? 14.645 -7.987 -48.872 1.00 51.12 87 GLY A C 1
ATOM 693 O O . GLY A 1 87 ? 15.239 -7.397 -49.766 1.00 51.12 87 GLY A O 1
ATOM 694 N N . SER A 1 88 ? 14.410 -9.299 -48.940 1.00 51.81 88 SER A N 1
ATOM 695 C CA . SER A 1 88 ? 14.534 -10.068 -50.177 1.00 51.81 88 SER A CA 1
ATOM 696 C C . SER A 1 88 ? 13.336 -9.782 -51.087 1.00 51.81 88 SER A C 1
ATOM 698 O O . SER A 1 88 ? 12.424 -10.589 -51.235 1.00 51.81 88 SER A O 1
ATOM 700 N N . ARG A 1 89 ? 13.349 -8.624 -51.750 1.00 38.78 89 ARG A N 1
ATOM 701 C CA . ARG A 1 89 ? 12.663 -8.453 -53.035 1.00 38.78 89 ARG A CA 1
ATOM 702 C C . ARG A 1 89 ? 13.601 -7.770 -54.019 1.00 38.78 89 ARG A C 1
ATOM 704 O O . ARG A 1 89 ? 13.655 -6.554 -54.138 1.00 38.78 89 ARG A O 1
ATOM 711 N N . ARG A 1 90 ? 14.329 -8.615 -54.752 1.00 44.44 90 ARG A N 1
ATOM 712 C CA . ARG A 1 90 ? 14.700 -8.354 -56.145 1.00 44.44 90 ARG A CA 1
ATOM 713 C C . ARG A 1 90 ? 13.420 -8.011 -56.912 1.00 44.44 90 ARG A C 1
ATOM 715 O O . ARG A 1 90 ? 12.513 -8.831 -56.895 1.00 44.44 90 ARG A O 1
ATOM 722 N N . CYS A 1 91 ? 13.402 -6.888 -57.619 1.00 39.78 91 CYS A N 1
ATOM 723 C CA . CYS A 1 91 ? 12.759 -6.754 -58.927 1.00 39.78 91 CYS A CA 1
ATOM 724 C C . CYS A 1 91 ? 13.491 -5.650 -59.700 1.00 39.78 91 CYS A C 1
ATOM 726 O O . CYS A 1 91 ? 13.578 -4.512 -59.256 1.00 39.78 91 CYS A O 1
ATOM 728 N N . SER A 1 92 ? 14.072 -6.052 -60.826 1.00 43.00 92 SER A N 1
ATOM 729 C CA . SER A 1 92 ? 14.725 -5.234 -61.843 1.00 43.00 92 SER A CA 1
ATOM 730 C C . SER A 1 92 ? 13.715 -4.499 -62.728 1.00 43.00 92 SER A C 1
ATOM 732 O O . SER A 1 92 ? 12.627 -5.023 -62.962 1.00 43.00 92 SER A O 1
ATOM 734 N N . GLY A 1 93 ? 14.159 -3.404 -63.351 1.00 52.34 93 GLY A N 1
ATOM 735 C CA . GLY A 1 93 ? 13.489 -2.707 -64.457 1.00 52.34 93 GLY A CA 1
ATOM 736 C C . GLY A 1 93 ? 12.700 -1.499 -63.955 1.00 52.34 93 GLY A C 1
ATOM 737 O O . GLY A 1 93 ? 11.857 -1.638 -63.080 1.00 52.34 93 GLY A O 1
ATOM 738 N N . ARG A 1 94 ? 12.940 -0.292 -64.453 1.00 42.50 94 ARG A N 1
ATOM 739 C CA . ARG A 1 94 ? 13.164 0.090 -65.846 1.00 42.50 94 ARG A CA 1
ATOM 740 C C . ARG A 1 94 ? 13.921 1.416 -65.890 1.00 42.50 94 ARG A C 1
ATOM 742 O O . ARG A 1 94 ? 13.755 2.191 -64.925 1.00 42.50 94 ARG A O 1
#